Protein AF-A0A953TKJ0-F1 (afdb_monomer_lite)

Foldseek 3Di:
DQPFDDADQQWTKDKDFDDDDPPDDGPKIKIKIDGNDDPPSDQWIWIDMPVRFIFIDGPDIDDPPGDTPD

Secondary structure (DSSP, 8-state):
-------BTTEEEEEEEPPPSTT-----EEEEEEESSBTTTBS-EEEEETT--EEEESSS---TTSEE--

Structure (mmCIF, N/CA/C/O backbone):
data_AF-A0A953TKJ0-F1
#
_entry.id   AF-A0A953TKJ0-F1
#
loop_
_atom_site.group_PDB
_atom_site.id
_atom_site.type_symbol
_atom_site.label_atom_id
_atom_site.label_alt_id
_atom_site.label_comp_id
_atom_site.label_asym_id
_atom_site.label_entity_id
_atom_site.label_seq_id
_atom_site.pdbx_PDB_ins_code
_atom_site.Cartn_x
_atom_site.Cartn_y
_atom_site.Cartn_z
_atom_site.occupancy
_atom_site.B_iso_or_equiv
_atom_site.auth_seq_id
_atom_site.auth_comp_id
_atom_site.auth_asym_id
_atom_site.auth_atom_id
_atom_site.pdbx_PDB_model_num
ATOM 1 N N . ALA A 1 1 ? 14.763 -4.694 10.301 1.00 40.50 1 ALA A N 1
ATOM 2 C CA . ALA A 1 1 ? 13.311 -4.582 10.535 1.00 40.50 1 ALA A CA 1
ATOM 3 C C . ALA A 1 1 ? 12.824 -3.361 9.777 1.00 40.50 1 ALA A C 1
ATOM 5 O O . ALA A 1 1 ? 13.445 -2.314 9.911 1.00 40.50 1 ALA A O 1
ATOM 6 N N . ILE A 1 2 ? 11.811 -3.496 8.923 1.00 46.16 2 ILE A N 1
ATOM 7 C CA . ILE A 1 2 ? 11.223 -2.335 8.251 1.00 46.16 2 ILE A CA 1
ATOM 8 C C . ILE A 1 2 ? 10.360 -1.663 9.317 1.00 46.16 2 ILE A C 1
ATOM 10 O O . ILE A 1 2 ? 9.318 -2.193 9.695 1.00 46.16 2 ILE A O 1
ATOM 14 N N . THR A 1 3 ? 10.866 -0.587 9.911 1.00 46.97 3 THR A N 1
ATOM 15 C CA . THR A 1 3 ? 10.136 0.186 10.917 1.00 46.97 3 THR A CA 1
ATOM 16 C C . THR A 1 3 ? 8.909 0.769 10.231 1.00 46.97 3 THR A C 1
ATOM 18 O O . THR A 1 3 ? 9.047 1.631 9.365 1.00 46.97 3 THR A O 1
ATOM 21 N N . GLY A 1 4 ? 7.719 0.258 10.559 1.00 56.69 4 GLY A N 1
ATOM 22 C CA . GLY A 1 4 ? 6.466 0.831 10.078 1.00 56.69 4 GLY A CA 1
ATOM 23 C C . GLY A 1 4 ? 6.442 2.312 10.442 1.00 56.69 4 GLY A C 1
ATOM 24 O O . GLY A 1 4 ? 6.510 2.656 11.620 1.00 56.69 4 GLY A O 1
ATOM 25 N N . GLY A 1 5 ? 6.452 3.183 9.431 1.00 68.00 5 GLY A N 1
ATOM 26 C CA . GLY A 1 5 ? 6.391 4.630 9.633 1.00 68.00 5 GLY A CA 1
ATOM 27 C C . GLY A 1 5 ? 5.064 5.063 10.263 1.00 68.00 5 GLY A C 1
ATOM 28 O O . GLY A 1 5 ? 4.196 4.243 10.542 1.00 68.00 5 GLY A O 1
ATOM 29 N N . THR A 1 6 ? 4.868 6.365 10.462 1.00 82.38 6 THR A N 1
ATOM 30 C CA . THR A 1 6 ? 3.583 6.910 10.929 1.00 82.38 6 THR A CA 1
ATOM 31 C C . THR A 1 6 ? 2.457 6.561 9.956 1.00 82.38 6 THR A C 1
ATOM 33 O O . THR A 1 6 ? 2.611 6.710 8.742 1.00 82.38 6 THR A O 1
ATOM 36 N N . ALA A 1 7 ? 1.310 6.128 10.485 1.00 89.75 7 ALA A N 1
ATOM 37 C CA . ALA A 1 7 ? 0.143 5.832 9.665 1.00 89.75 7 ALA A CA 1
ATOM 38 C C . ALA A 1 7 ? -0.301 7.086 8.897 1.00 89.75 7 ALA A C 1
ATOM 40 O O . ALA A 1 7 ? -0.551 8.136 9.490 1.00 89.75 7 ALA A O 1
ATOM 41 N N . LYS A 1 8 ? -0.448 6.965 7.577 1.00 90.25 8 LYS A N 1
ATOM 42 C CA . LYS A 1 8 ? -1.007 8.007 6.714 1.00 90.25 8 LYS A CA 1
ATOM 43 C C . LYS A 1 8 ? -2.421 7.609 6.327 1.00 90.25 8 LYS A C 1
ATOM 45 O O . LYS A 1 8 ? -2.632 6.523 5.795 1.00 90.25 8 LYS A O 1
ATOM 50 N N . SER A 1 9 ? -3.389 8.476 6.619 1.00 92.88 9 SER A N 1
ATOM 51 C CA . SER A 1 9 ? -4.813 8.229 6.347 1.00 92.88 9 SER A CA 1
ATOM 52 C C . SER A 1 9 ? -5.315 6.882 6.892 1.00 92.88 9 SER A C 1
ATOM 54 O O . SER A 1 9 ? -6.125 6.218 6.258 1.00 92.88 9 SER A O 1
ATOM 56 N N . GLY A 1 10 ? -4.800 6.451 8.048 1.00 93.38 10 GLY A N 1
ATOM 57 C CA . GLY A 1 10 ? -5.194 5.183 8.665 1.00 93.38 10 GLY A CA 1
ATOM 58 C C . GLY A 1 10 ? -4.500 3.937 8.108 1.00 93.38 10 GLY A C 1
ATOM 59 O O . GLY A 1 10 ? -4.922 2.832 8.444 1.00 93.38 10 GLY A O 1
ATOM 60 N N . TYR A 1 11 ? -3.447 4.091 7.299 1.00 93.94 11 TYR A N 1
ATOM 61 C CA . TYR A 1 11 ? -2.690 2.993 6.695 1.00 93.94 11 TYR A CA 1
ATOM 62 C C . TYR A 1 11 ? -1.181 3.129 6.910 1.00 93.94 11 TYR A C 1
ATOM 64 O O . TYR A 1 11 ? -0.619 4.223 6.849 1.00 93.94 11 TYR A O 1
ATOM 72 N N . PHE A 1 12 ? -0.518 1.993 7.107 1.00 93.31 12 PHE A N 1
ATOM 73 C CA . PHE A 1 12 ? 0.930 1.863 7.003 1.00 93.31 12 PHE A CA 1
ATOM 74 C C . PHE A 1 12 ? 1.304 1.405 5.596 1.00 93.31 12 PHE A C 1
ATOM 76 O O . PHE A 1 12 ? 0.670 0.507 5.040 1.00 93.31 12 PHE A O 1
ATOM 83 N N . PHE A 1 13 ? 2.351 2.013 5.042 1.00 91.88 13 PHE A N 1
ATOM 84 C CA . PHE A 1 13 ? 2.883 1.664 3.731 1.00 91.88 13 PHE A CA 1
ATOM 85 C C . PHE A 1 13 ? 4.264 1.053 3.894 1.00 91.88 13 PHE A C 1
ATOM 87 O O . PHE A 1 13 ? 5.165 1.676 4.457 1.00 91.88 13 PHE A O 1
ATOM 94 N N . THR A 1 14 ? 4.418 -0.171 3.404 1.00 91.81 14 THR A N 1
ATOM 95 C CA . THR A 1 14 ? 5.692 -0.885 3.411 1.00 91.81 14 THR A CA 1
ATOM 96 C C . THR A 1 14 ? 6.176 -1.013 1.980 1.00 91.81 14 THR A C 1
ATOM 98 O O . THR A 1 14 ? 5.518 -1.644 1.156 1.00 91.81 14 THR A O 1
ATOM 101 N N . TYR A 1 15 ? 7.321 -0.402 1.698 1.00 89.06 15 TYR A N 1
ATOM 102 C CA . TYR A 1 15 ? 8.020 -0.521 0.427 1.00 89.06 15 TYR A CA 1
ATOM 103 C C . TYR A 1 15 ? 9.180 -1.499 0.587 1.00 89.06 15 TYR A C 1
ATOM 105 O O . TYR A 1 15 ? 9.987 -1.357 1.508 1.00 89.06 15 TYR A O 1
ATOM 113 N N . ALA A 1 16 ? 9.268 -2.478 -0.306 1.00 87.62 16 ALA A N 1
ATOM 114 C CA . ALA A 1 16 ? 10.374 -3.421 -0.348 1.00 87.62 16 ALA A CA 1
ATOM 115 C C . ALA A 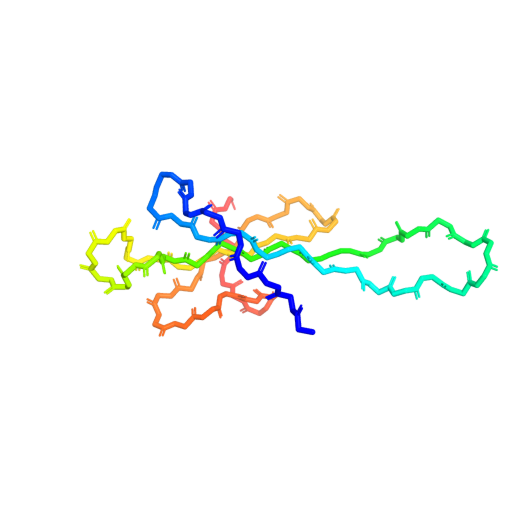1 16 ? 10.874 -3.581 -1.781 1.00 87.62 16 ALA A C 1
ATOM 117 O O . ALA A 1 16 ? 10.090 -3.691 -2.723 1.00 87.62 16 ALA A O 1
ATOM 118 N N . THR A 1 17 ? 12.191 -3.623 -1.935 1.00 84.56 17 THR A N 1
ATOM 119 C CA . THR A 1 17 ? 12.867 -3.864 -3.209 1.00 84.56 17 THR A CA 1
ATOM 120 C C . THR A 1 17 ? 13.631 -5.169 -3.134 1.00 84.56 17 THR A C 1
ATOM 122 O O . THR A 1 17 ? 14.158 -5.540 -2.084 1.00 84.56 17 THR A O 1
ATOM 125 N N . THR A 1 18 ? 13.752 -5.861 -4.260 1.00 72.44 18 T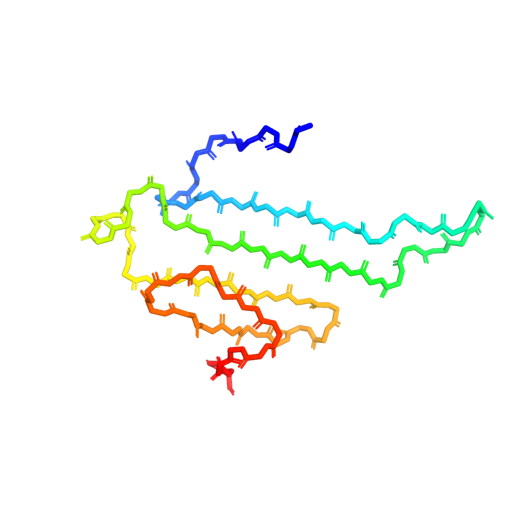HR A N 1
ATOM 126 C CA . THR A 1 18 ? 14.846 -6.820 -4.408 1.00 72.44 18 THR A CA 1
ATOM 127 C C . THR A 1 18 ? 16.133 -6.024 -4.543 1.00 72.44 18 THR A C 1
ATOM 129 O O . THR A 1 18 ? 16.248 -5.193 -5.447 1.00 72.44 18 THR A O 1
ATOM 132 N N . ALA A 1 19 ? 17.079 -6.247 -3.628 1.00 65.12 19 ALA A N 1
ATOM 133 C CA . ALA A 1 19 ? 18.402 -5.650 -3.726 1.00 65.12 19 ALA A CA 1
ATOM 134 C C . ALA A 1 19 ? 18.983 -5.979 -5.113 1.00 65.12 19 ALA A C 1
ATOM 136 O O . ALA A 1 19 ? 19.041 -7.157 -5.478 1.00 65.12 19 ALA A O 1
ATOM 137 N N . PRO A 1 20 ? 19.362 -4.974 -5.914 1.00 62.12 20 PRO A N 1
ATOM 138 C CA . PRO A 1 20 ? 19.989 -5.239 -7.192 1.00 62.12 20 PRO A CA 1
ATOM 139 C C . PRO A 1 20 ? 21.375 -5.836 -6.934 1.00 62.12 20 PRO A C 1
ATOM 141 O O . PRO A 1 20 ? 22.038 -5.492 -5.951 1.00 62.12 20 PRO A O 1
ATOM 144 N N . ALA A 1 21 ? 21.849 -6.697 -7.834 1.00 60.34 21 ALA A N 1
ATOM 145 C CA . ALA A 1 21 ? 23.281 -6.953 -7.913 1.00 60.34 21 ALA A CA 1
ATOM 146 C C . ALA A 1 21 ? 23.999 -5.605 -8.114 1.00 60.34 21 ALA A C 1
ATOM 148 O O . ALA A 1 21 ? 23.508 -4.755 -8.866 1.00 60.34 21 ALA A O 1
ATOM 149 N N . SER A 1 22 ? 25.117 -5.401 -7.408 1.00 70.88 22 SER A N 1
ATOM 150 C CA . SER A 1 22 ? 25.937 -4.180 -7.450 1.00 70.88 22 SER A CA 1
ATOM 151 C C . SER A 1 22 ? 25.974 -3.555 -8.855 1.00 70.88 22 SER A C 1
ATOM 153 O O . SER A 1 22 ? 26.383 -4.213 -9.809 1.00 70.88 22 SER A O 1
ATOM 155 N N . GLY A 1 23 ? 25.517 -2.304 -8.981 1.00 65.38 23 GLY A N 1
ATOM 156 C CA . GLY A 1 23 ? 25.532 -1.545 -10.239 1.00 65.38 23 GLY A CA 1
ATOM 157 C C . GLY A 1 23 ? 24.294 -1.674 -11.139 1.00 65.38 23 GLY A C 1
ATOM 158 O O . GLY A 1 23 ? 24.272 -1.056 -12.199 1.00 65.38 23 GLY A O 1
ATOM 159 N N . THR A 1 24 ? 23.256 -2.420 -10.740 1.00 66.94 24 THR A N 1
ATOM 160 C CA . THR A 1 24 ? 22.027 -2.582 -11.546 1.00 66.94 24 THR A CA 1
ATOM 161 C C . THR A 1 24 ? 20.881 -1.703 -11.035 1.00 66.94 24 THR A C 1
ATOM 163 O O . THR A 1 24 ? 20.718 -1.512 -9.830 1.00 66.94 24 THR A O 1
ATOM 166 N N . ILE A 1 25 ? 20.048 -1.188 -11.946 1.00 70.94 25 ILE A N 1
ATOM 167 C CA . ILE A 1 25 ? 18.808 -0.482 -11.592 1.00 70.94 25 ILE A CA 1
ATOM 168 C C . ILE A 1 25 ? 17.843 -1.459 -10.905 1.00 70.94 25 ILE A C 1
ATOM 170 O O . ILE A 1 25 ? 17.590 -2.559 -11.404 1.00 70.94 25 ILE A O 1
ATOM 174 N N . VAL A 1 26 ? 17.274 -1.046 -9.768 1.00 68.12 26 VAL A N 1
ATOM 175 C CA . VAL A 1 26 ? 16.194 -1.777 -9.089 1.00 68.12 26 VAL A CA 1
ATOM 176 C C . VAL A 1 26 ? 15.013 -1.904 -10.049 1.00 68.12 26 VAL A C 1
ATOM 178 O O . VAL A 1 26 ? 14.311 -0.931 -10.304 1.00 68.12 26 VAL A O 1
ATOM 181 N N . SER A 1 27 ? 14.809 -3.102 -10.595 1.00 75.12 27 SER A N 1
ATOM 182 C CA . SER A 1 27 ? 13.774 -3.352 -11.610 1.00 75.12 27 SER A CA 1
ATOM 183 C C . SER A 1 27 ? 12.469 -3.894 -11.021 1.00 75.12 27 SER A C 1
ATOM 185 O O . SER A 1 27 ? 11.461 -3.950 -11.718 1.00 75.12 27 SER A O 1
ATOM 187 N N . ALA A 1 28 ? 12.475 -4.293 -9.746 1.00 84.50 28 ALA A N 1
ATOM 188 C CA . ALA A 1 28 ? 11.308 -4.841 -9.070 1.00 84.50 28 ALA A CA 1
ATOM 189 C C . ALA A 1 28 ? 11.144 -4.241 -7.673 1.00 84.50 28 ALA A C 1
ATOM 191 O O . ALA A 1 28 ? 12.105 -4.103 -6.905 1.00 84.50 28 ALA A O 1
ATOM 192 N N . TYR A 1 29 ? 9.900 -3.903 -7.353 1.00 88.88 29 TYR A N 1
ATOM 193 C CA . TYR A 1 29 ? 9.503 -3.421 -6.042 1.00 88.88 29 TYR A CA 1
ATOM 194 C C . TYR A 1 29 ? 8.146 -3.990 -5.661 1.00 88.88 29 TYR A C 1
ATOM 196 O O . TYR A 1 29 ? 7.354 -4.400 -6.500 1.00 88.88 29 TYR A O 1
ATOM 204 N N . THR A 1 30 ? 7.858 -3.950 -4.372 1.00 91.81 30 THR A N 1
ATOM 205 C CA . THR A 1 30 ? 6.524 -4.184 -3.835 1.00 91.81 30 THR A CA 1
ATOM 206 C C . THR A 1 30 ? 6.164 -3.039 -2.907 1.00 91.81 30 THR A C 1
ATOM 208 O O . THR A 1 30 ? 7.014 -2.486 -2.204 1.00 91.81 30 THR A O 1
ATOM 211 N N . ASN A 1 31 ? 4.897 -2.660 -2.933 1.00 93.00 31 ASN A N 1
ATOM 212 C CA . ASN A 1 31 ? 4.308 -1.723 -2.001 1.00 93.00 31 ASN A CA 1
ATOM 213 C C . ASN A 1 31 ? 3.062 -2.365 -1.405 1.00 93.00 31 ASN A C 1
ATOM 215 O O . ASN A 1 31 ? 2.155 -2.769 -2.134 1.00 93.00 31 ASN A O 1
ATOM 219 N N . ASN A 1 32 ? 3.020 -2.440 -0.082 1.00 94.25 32 ASN A N 1
ATOM 220 C CA . ASN A 1 32 ? 1.878 -2.927 0.662 1.00 94.25 32 ASN A CA 1
ATOM 221 C C . ASN A 1 32 ? 1.261 -1.814 1.502 1.00 94.25 32 ASN A C 1
ATOM 223 O O . ASN A 1 32 ? 1.937 -1.212 2.334 1.00 94.25 32 ASN A O 1
ATOM 227 N N . GLY A 1 33 ? -0.044 -1.608 1.328 1.00 94.75 33 GLY A N 1
ATOM 228 C CA . GLY A 1 33 ? -0.867 -0.775 2.197 1.00 94.75 33 GLY A CA 1
ATOM 229 C C . GLY A 1 33 ? -1.624 -1.643 3.195 1.00 94.75 33 GLY A C 1
ATOM 230 O O . GLY A 1 33 ? -2.503 -2.415 2.807 1.00 94.75 33 GLY A O 1
ATOM 231 N N . THR A 1 34 ? -1.311 -1.515 4.479 1.00 93.88 34 THR A N 1
ATOM 232 C CA . THR A 1 34 ? -1.975 -2.253 5.562 1.00 93.88 34 THR A CA 1
ATOM 233 C C . THR A 1 34 ? -2.739 -1.283 6.462 1.00 93.88 34 THR A C 1
ATOM 235 O O . THR A 1 34 ? -2.144 -0.282 6.867 1.00 93.88 34 THR A O 1
ATOM 238 N N . PRO A 1 35 ? -4.013 -1.538 6.811 1.00 94.19 35 PRO A N 1
ATOM 239 C CA . PRO A 1 35 ? -4.717 -0.706 7.781 1.00 94.19 35 PRO A CA 1
ATOM 240 C C . PRO A 1 35 ? -3.935 -0.628 9.093 1.00 94.19 35 PRO A C 1
ATOM 242 O O . PRO A 1 35 ? -3.437 -1.643 9.580 1.00 94.19 35 PRO A O 1
ATOM 245 N N . ALA A 1 36 ? -3.837 0.566 9.671 1.00 93.19 36 ALA A N 1
ATOM 246 C CA . ALA A 1 36 ? -3.198 0.771 10.964 1.00 93.19 36 ALA A CA 1
ATOM 247 C C . ALA A 1 36 ? -3.951 0.064 12.102 1.00 93.19 36 ALA A C 1
ATOM 249 O O . ALA A 1 36 ? -3.326 -0.444 13.027 1.00 93.19 36 ALA A O 1
ATOM 250 N N . ASN A 1 37 ? -5.280 -0.008 11.996 1.00 92.12 37 ASN A N 1
ATOM 251 C CA . ASN A 1 37 ? -6.133 -0.865 12.804 1.00 92.12 37 ASN A CA 1
ATOM 252 C C . ASN A 1 37 ? -7.150 -1.578 11.885 1.00 92.12 37 ASN A C 1
ATOM 254 O O . ASN A 1 37 ? -8.133 -0.950 11.465 1.00 92.12 37 ASN A O 1
ATOM 258 N N . PRO A 1 38 ? -6.906 -2.849 11.512 1.00 91.44 38 PRO A N 1
ATOM 259 C CA . PRO A 1 38 ? -7.796 -3.615 10.642 1.00 91.44 38 PRO A CA 1
ATOM 260 C C . PRO A 1 38 ? -9.234 -3.655 11.160 1.00 91.44 38 PRO A C 1
ATOM 262 O O . PRO A 1 38 ? -9.473 -3.908 12.336 1.00 91.44 38 PRO A O 1
ATOM 265 N N . GLY A 1 39 ? -10.201 -3.398 10.279 1.00 91.06 39 GLY A N 1
ATOM 266 C CA . GLY A 1 39 ? -11.617 -3.348 10.650 1.00 91.06 39 GLY A CA 1
ATOM 267 C C . GLY A 1 39 ? -12.086 -1.998 11.208 1.00 91.06 39 GLY A C 1
ATOM 268 O O . GLY A 1 39 ? -13.285 -1.819 11.409 1.00 91.06 39 GLY A O 1
ATOM 269 N N . VAL A 1 40 ? -11.167 -1.053 11.460 1.00 93.44 40 VAL A N 1
ATOM 270 C CA . VAL A 1 40 ? -11.484 0.278 12.012 1.00 93.44 40 VAL A CA 1
ATOM 271 C C . VAL A 1 40 ? -10.992 1.397 11.101 1.00 93.44 40 VAL A C 1
ATOM 273 O O . VAL A 1 40 ? -11.786 2.213 10.646 1.00 93.44 40 VAL A O 1
ATOM 276 N N . THR A 1 41 ? -9.690 1.447 10.804 1.00 92.50 41 THR A N 1
ATOM 277 C CA . THR A 1 41 ? -9.123 2.476 9.911 1.00 92.50 41 THR A CA 1
ATOM 278 C C . THR A 1 41 ? -9.137 2.053 8.445 1.00 92.50 41 THR A C 1
ATOM 280 O O . THR A 1 41 ? -8.866 2.864 7.563 1.00 92.50 41 THR A O 1
ATOM 283 N N . GLY A 1 42 ? -9.451 0.783 8.180 1.00 91.12 42 GLY A N 1
ATOM 284 C CA . GLY A 1 42 ? -9.526 0.221 6.844 1.00 91.12 42 GLY A CA 1
ATOM 285 C C . GLY A 1 42 ? -10.024 -1.223 6.846 1.00 91.12 42 GLY A C 1
ATOM 286 O O . GLY A 1 42 ? -9.632 -2.026 7.693 1.00 91.12 42 GLY A O 1
ATOM 287 N N . GLN A 1 43 ? -10.852 -1.559 5.854 1.00 91.44 43 GLN A N 1
ATOM 288 C CA . GLN A 1 43 ? -11.424 -2.904 5.671 1.00 91.44 43 GLN A CA 1
ATOM 289 C C . GLN A 1 43 ? -10.605 -3.780 4.721 1.00 91.44 43 GLN A C 1
ATOM 291 O O . GLN A 1 43 ? -11.011 -4.883 4.367 1.00 91.44 43 GLN A O 1
ATOM 296 N N . SER A 1 44 ? -9.540 -3.241 4.142 1.00 94.62 44 SER A N 1
ATOM 297 C CA . SER A 1 44 ? -8.894 -3.847 2.982 1.00 94.62 44 SER A CA 1
ATOM 298 C C . SER A 1 44 ? -7.410 -3.579 2.997 1.00 94.62 44 SER A C 1
ATOM 300 O O . SER A 1 44 ? -6.977 -2.509 3.417 1.00 94.62 44 SER A O 1
ATOM 302 N N . TYR A 1 45 ? -6.665 -4.556 2.506 1.00 95.94 45 TYR A N 1
ATOM 303 C CA . TYR A 1 45 ? -5.228 -4.513 2.319 1.00 95.94 45 TYR A CA 1
ATOM 304 C C . TYR A 1 45 ? -4.933 -4.295 0.843 1.00 95.94 45 TYR A C 1
ATOM 306 O O . TYR A 1 45 ? -5.644 -4.822 -0.014 1.00 95.94 45 TYR A O 1
ATOM 314 N N . PHE A 1 46 ? -3.870 -3.558 0.552 1.00 96.38 46 PHE A N 1
ATOM 315 C CA . PHE A 1 46 ? -3.489 -3.213 -0.810 1.00 96.38 46 PHE A CA 1
ATOM 316 C C . PHE A 1 46 ? -2.085 -3.693 -1.132 1.00 96.38 46 PHE A C 1
ATOM 318 O O . PHE A 1 46 ? -1.218 -3.764 -0.257 1.00 96.38 46 PHE A O 1
ATOM 325 N N . PHE A 1 47 ? -1.884 -4.026 -2.399 1.00 96.06 47 PHE A N 1
ATOM 326 C CA . PHE A 1 47 ? -0.598 -4.397 -2.963 1.00 96.06 47 PHE A CA 1
ATOM 327 C C . PHE A 1 47 ? -0.451 -3.770 -4.344 1.00 96.06 47 PHE A C 1
ATOM 329 O O . PHE A 1 47 ? -1.408 -3.758 -5.119 1.00 96.06 47 PHE A O 1
ATOM 336 N N . SER A 1 48 ? 0.748 -3.295 -4.655 1.00 95.50 48 SER A N 1
ATOM 337 C CA . SER A 1 48 ? 1.145 -2.947 -6.014 1.00 95.50 48 SER A CA 1
ATOM 338 C C . SER A 1 48 ? 2.637 -3.201 -6.215 1.00 95.50 48 SER A C 1
ATOM 340 O O . SER A 1 48 ? 3.417 -3.187 -5.261 1.00 95.50 48 SER A O 1
ATOM 342 N N . ASP A 1 49 ? 3.024 -3.435 -7.459 1.00 93.00 49 ASP A N 1
ATOM 343 C CA . ASP A 1 49 ? 4.397 -3.647 -7.903 1.00 93.00 49 ASP A CA 1
ATOM 344 C C . ASP A 1 49 ? 4.664 -2.828 -9.178 1.00 93.00 49 ASP A C 1
ATOM 346 O O . ASP A 1 49 ? 3.848 -1.995 -9.583 1.00 93.00 49 ASP A O 1
ATOM 350 N N . GLN A 1 50 ? 5.804 -3.060 -9.826 1.00 91.38 50 GLN A N 1
ATOM 351 C CA . GLN A 1 50 ? 6.211 -2.395 -11.069 1.00 91.38 50 GLN A CA 1
ATOM 352 C C . GLN A 1 50 ? 5.231 -2.558 -12.245 1.00 91.38 50 GLN A C 1
ATOM 354 O O . GLN A 1 50 ? 5.374 -1.853 -13.240 1.00 91.38 50 GLN A O 1
ATOM 359 N N . SER A 1 51 ? 4.234 -3.449 -12.157 1.00 91.38 51 SER A N 1
ATOM 360 C CA . SER A 1 51 ? 3.171 -3.532 -13.167 1.00 91.38 51 SER A CA 1
ATOM 361 C C . SER A 1 51 ? 2.188 -2.357 -13.106 1.00 91.38 51 SER A C 1
ATOM 363 O O . SER A 1 51 ? 1.425 -2.150 -14.046 1.00 91.38 51 SER A O 1
ATOM 365 N N . GLY A 1 52 ? 2.165 -1.614 -11.994 1.00 89.62 52 GLY A N 1
ATOM 366 C CA . GLY A 1 52 ? 1.185 -0.559 -11.734 1.00 89.62 52 GLY A CA 1
ATOM 367 C C . GLY A 1 52 ? -0.205 -1.076 -11.348 1.00 89.62 52 GLY A C 1
ATOM 368 O O . GLY A 1 52 ? -1.069 -0.278 -10.996 1.00 89.62 52 GLY A O 1
ATOM 369 N N . VAL A 1 53 ? -0.432 -2.395 -11.355 1.00 95.00 53 VAL A N 1
ATOM 370 C CA . VAL A 1 53 ? -1.715 -2.986 -10.959 1.00 95.00 53 VAL A CA 1
ATOM 371 C C . VAL A 1 53 ? -1.886 -2.879 -9.447 1.00 95.00 53 VAL A C 1
ATOM 373 O O . VAL A 1 53 ? -1.001 -3.261 -8.676 1.00 95.00 53 VAL A O 1
ATOM 376 N N . ILE A 1 54 ? -3.053 -2.400 -9.016 1.00 95.81 54 ILE A N 1
ATOM 377 C CA . ILE A 1 54 ? -3.450 -2.405 -7.608 1.00 95.81 54 ILE A CA 1
ATOM 378 C C . ILE A 1 54 ? -4.290 -3.649 -7.338 1.00 95.81 54 ILE A C 1
ATOM 380 O O . ILE A 1 54 ? -5.257 -3.945 -8.044 1.00 95.81 54 ILE A O 1
ATOM 384 N N . ARG A 1 55 ? -3.923 -4.379 -6.288 1.00 96.50 55 ARG A N 1
ATOM 385 C CA . ARG A 1 55 ? -4.590 -5.605 -5.850 1.00 96.50 55 ARG A CA 1
ATOM 386 C C . ARG A 1 55 ? -5.116 -5.456 -4.433 1.00 96.50 55 ARG A C 1
ATOM 388 O O . ARG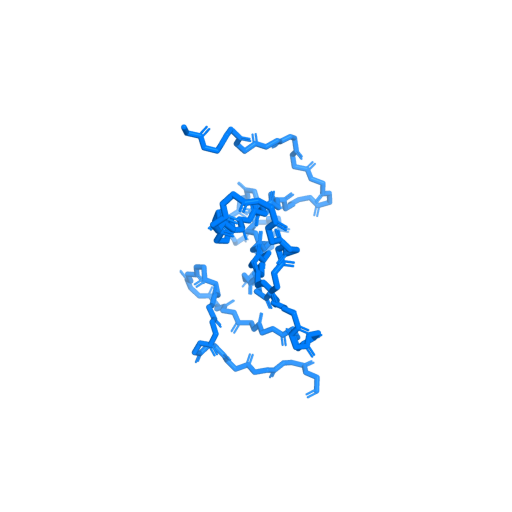 A 1 55 ? -4.528 -4.737 -3.623 1.00 96.50 55 ARG A O 1
ATOM 395 N N . LYS A 1 56 ? -6.207 -6.161 -4.133 1.00 96.00 56 LYS A N 1
ATOM 396 C CA . LYS A 1 56 ? -6.923 -6.072 -2.855 1.00 96.00 56 LYS A CA 1
ATOM 397 C C . LYS A 1 56 ? -6.977 -7.409 -2.123 1.00 96.00 56 LYS A C 1
ATOM 399 O O . LYS A 1 56 ? -7.395 -8.416 -2.686 1.00 96.00 56 LYS A O 1
ATOM 404 N N . GLY A 1 57 ? -6.647 -7.375 -0.836 1.00 94.00 57 GLY A N 1
ATOM 405 C CA . GLY A 1 57 ? -6.901 -8.432 0.1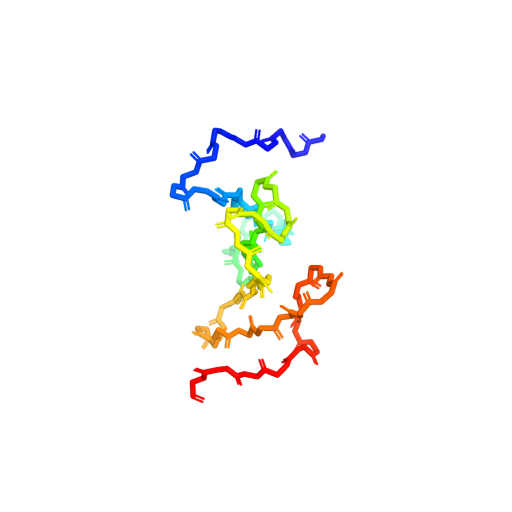43 1.00 94.00 57 GLY A CA 1
ATOM 406 C C . GLY A 1 57 ? -7.953 -7.986 1.162 1.00 94.00 57 GLY A C 1
ATOM 407 O O . GLY A 1 57 ? -8.081 -6.793 1.438 1.00 94.00 57 GLY A O 1
ATOM 408 N N . ILE A 1 58 ? -8.725 -8.927 1.711 1.00 84.44 58 ILE A N 1
ATOM 409 C CA . ILE A 1 58 ? -9.812 -8.623 2.666 1.00 84.44 58 ILE A CA 1
ATOM 410 C C . ILE A 1 58 ? -9.411 -8.991 4.102 1.00 84.44 58 ILE A C 1
ATOM 412 O O . ILE A 1 58 ? -9.619 -8.197 5.011 1.00 84.44 58 ILE A O 1
ATOM 416 N N . ASN A 1 59 ? -8.757 -10.141 4.301 1.00 85.56 59 ASN A N 1
ATOM 417 C CA . ASN A 1 59 ? -8.475 -10.680 5.643 1.00 85.56 59 ASN A CA 1
ATOM 418 C C . ASN A 1 59 ? -6.984 -10.670 6.014 1.00 85.56 59 ASN A C 1
ATOM 420 O O . ASN A 1 59 ? -6.619 -10.972 7.146 1.00 85.56 59 ASN A O 1
ATOM 424 N N . SER A 1 60 ? -6.112 -10.377 5.053 1.00 88.81 60 SER A N 1
ATOM 425 C CA . SER A 1 60 ? -4.661 -10.409 5.219 1.00 88.81 60 SER A CA 1
ATOM 426 C C . SER A 1 60 ? -3.994 -9.480 4.215 1.00 88.81 60 SER A C 1
ATOM 428 O O . SER A 1 60 ? -4.624 -9.054 3.242 1.00 88.81 60 SER A O 1
ATOM 430 N N . ALA A 1 61 ? -2.701 -9.221 4.427 1.00 90.44 61 ALA A N 1
ATOM 431 C CA . ALA A 1 61 ? -1.874 -8.473 3.490 1.00 90.44 61 ALA A CA 1
ATOM 432 C C . ALA A 1 61 ? -2.071 -8.983 2.053 1.00 90.44 61 ALA A C 1
ATOM 434 O O . ALA A 1 61 ? -2.012 -10.187 1.792 1.00 90.44 61 ALA A O 1
ATOM 435 N N . ALA A 1 62 ? -2.338 -8.052 1.139 1.00 94.50 62 ALA A N 1
ATOM 436 C CA . ALA A 1 62 ? -2.478 -8.360 -0.273 1.00 94.50 62 ALA A CA 1
ATOM 437 C C . ALA A 1 62 ? -1.116 -8.735 -0.874 1.00 94.50 62 ALA A C 1
ATOM 439 O O . ALA A 1 62 ? -0.064 -8.306 -0.398 1.00 94.50 62 ALA A O 1
ATOM 440 N N . SER A 1 63 ? -1.136 -9.516 -1.944 1.00 93.88 63 SER A N 1
ATOM 441 C CA . SER A 1 63 ? 0.059 -9.942 -2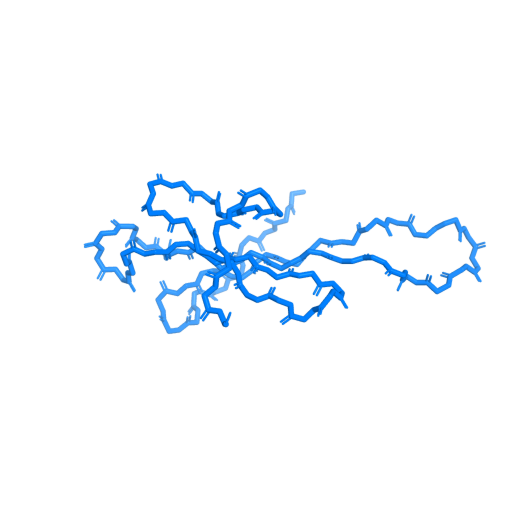.670 1.00 93.88 63 SER A CA 1
ATOM 442 C C . SER A 1 63 ? -0.199 -9.922 -4.172 1.00 93.88 63 SER A C 1
ATOM 444 O O . SER A 1 63 ? -1.306 -9.617 -4.626 1.00 93.88 63 SER A O 1
ATOM 446 N N . ILE A 1 64 ? 0.801 -10.318 -4.958 1.00 93.44 64 ILE A N 1
ATOM 447 C CA . ILE A 1 64 ? 0.642 -10.496 -6.404 1.00 93.44 64 ILE A CA 1
ATOM 448 C C . ILE A 1 64 ? -0.450 -11.519 -6.770 1.00 93.44 64 ILE A C 1
ATOM 450 O O . ILE A 1 64 ? -1.032 -11.428 -7.844 1.00 93.44 64 ILE A O 1
ATOM 454 N N . GLY A 1 65 ? -0.778 -12.452 -5.868 1.00 92.75 65 GLY A N 1
ATOM 455 C CA . GLY A 1 65 ? -1.863 -13.421 -6.054 1.00 92.75 65 GLY A CA 1
ATOM 456 C C . GLY A 1 65 ? -3.257 -12.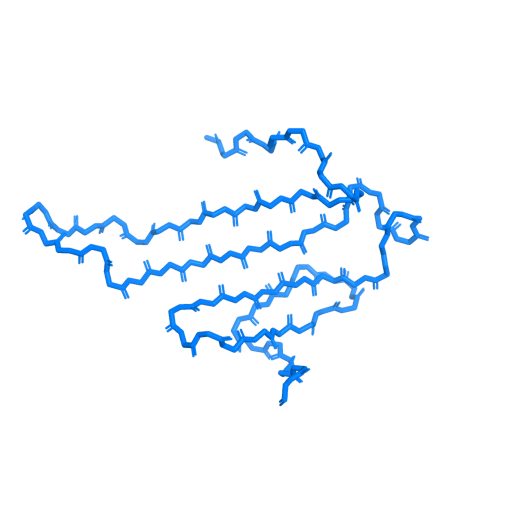885 -5.710 1.00 92.75 65 GLY A C 1
ATOM 457 O O . GLY A 1 65 ? -4.247 -13.572 -5.935 1.00 92.75 65 GLY A O 1
ATOM 458 N N . SER A 1 66 ? -3.359 -11.678 -5.146 1.00 94.94 66 SER A N 1
ATOM 459 C CA . SER A 1 66 ? -4.646 -11.055 -4.832 1.00 94.94 66 SER A CA 1
ATOM 460 C C . SER A 1 66 ? -5.345 -10.527 -6.089 1.00 94.94 66 SER A C 1
ATOM 462 O O . SER A 1 66 ? -4.697 -10.172 -7.081 1.00 94.94 66 SER A O 1
ATOM 464 N N . SER A 1 67 ? -6.676 -10.442 -6.034 1.00 94.12 67 SER A N 1
ATOM 465 C CA . SER A 1 67 ? -7.491 -9.931 -7.137 1.00 94.12 67 SER A CA 1
ATOM 466 C C . SER A 1 67 ? -7.153 -8.474 -7.443 1.00 94.12 67 SER A C 1
ATOM 468 O O . SER A 1 67 ? -7.030 -7.651 -6.529 1.00 94.12 67 SER A O 1
ATOM 470 N N . ALA A 1 68 ? -7.012 -8.164 -8.732 1.00 93.69 68 ALA A N 1
ATOM 471 C CA . ALA A 1 68 ? -6.872 -6.795 -9.206 1.00 93.69 68 ALA A CA 1
ATOM 472 C C . ALA A 1 68 ? -8.168 -6.010 -8.954 1.00 93.69 68 ALA A C 1
ATOM 474 O O . ALA A 1 68 ? -9.261 -6.577 -8.992 1.00 93.69 68 ALA A O 1
ATOM 475 N N . ILE A 1 69 ? -8.029 -4.717 -8.670 1.00 92.06 69 ILE A N 1
ATOM 476 C CA . ILE A 1 69 ? -9.156 -3.790 -8.473 1.00 92.06 69 ILE A CA 1
ATOM 477 C C . ILE A 1 69 ? -9.160 -2.651 -9.499 1.00 92.06 69 ILE A C 1
ATOM 479 O O . ILE A 1 69 ? -9.707 -1.583 -9.230 1.00 92.06 69 ILE A O 1
ATOM 483 N N . GLN A 1 70 ? -8.544 -2.895 -10.657 1.00 62.12 70 GLN A N 1
ATOM 484 C CA . GLN A 1 70 ? -8.507 -2.001 -11.810 1.00 62.12 70 GLN A CA 1
ATOM 485 C C . GLN A 1 70 ? -9.152 -2.678 -13.015 1.00 62.12 70 GLN A C 1
ATOM 487 O O . GLN A 1 70 ? -8.867 -3.882 -13.214 1.00 62.12 70 GLN A O 1
#

Radius of gyration: 13.17 Å; chains: 1; bounding box: 38×22×26 Å

pLDDT: mean 85.29, std 13.62, range [40.5, 96.5]

Sequence (70 aa):
AITGGTAKSGYFFTYATTAPASGTIVSAYTNNGTPANPGVTGQSYFFSDQSGVIRKGINSAASIGSSAIQ